Protein AF-A0A822HL65-F1 (afdb_monomer_lite)

Radius of gyration: 32.67 Å; chains: 1; bounding box: 112×37×72 Å

pLDDT: mean 80.36, std 19.37, range [32.84, 98.0]

Secondary structure (DSSP, 8-state):
----------------------HHHHHHHHHHHHHHHHHHHHHHHHHHHHHHHHHHHHHHHHHHHHHHHHHHHHHHHHH--TT-PPPPSS-HHHHHHHHHHHHHHHHHHTT-HHHHT-HHHHHIIIIIHHHS-TTSTTTHHHHHHHHHHHHHHHHHH--

Structure (mmCIF, N/CA/C/O backbone):
data_AF-A0A822HL65-F1
#
_entry.id   AF-A0A822HL65-F1
#
loop_
_atom_site.group_PDB
_atom_site.id
_atom_site.type_symbol
_atom_site.label_atom_id
_atom_site.label_alt_id
_atom_site.label_comp_id
_atom_site.label_asym_id
_atom_site.label_entity_id
_atom_site.label_seq_id
_atom_site.pdbx_PDB_ins_code
_atom_site.Cartn_x
_atom_site.Cartn_y
_atom_site.Cartn_z
_atom_site.occupancy
_atom_site.B_iso_or_equiv
_atom_site.auth_seq_id
_atom_site.auth_comp_id
_atom_site.auth_asym_id
_atom_site.auth_atom_id
_atom_site.pdbx_PDB_model_num
ATOM 1 N N . THR A 1 1 ? 93.312 -26.944 -23.783 1.00 32.84 1 THR A N 1
ATOM 2 C CA . THR A 1 1 ? 92.781 -27.837 -24.835 1.00 32.84 1 THR A CA 1
ATOM 3 C C . THR A 1 1 ? 91.264 -27.718 -24.862 1.00 32.84 1 THR A C 1
ATOM 5 O O . THR A 1 1 ? 90.700 -27.425 -23.818 1.00 32.84 1 THR A O 1
ATOM 8 N N . PRO A 1 2 ? 90.649 -27.777 -26.053 1.00 47.69 2 PRO A N 1
ATOM 9 C CA . PRO A 1 2 ? 89.894 -26.643 -26.607 1.00 47.69 2 PRO A CA 1
ATOM 10 C C . PRO A 1 2 ? 88.520 -27.043 -27.212 1.00 47.69 2 PRO A C 1
ATOM 12 O O . PRO A 1 2 ? 88.130 -28.199 -27.089 1.00 47.69 2 PRO A O 1
ATOM 15 N N . LEU A 1 3 ? 87.908 -26.093 -27.953 1.00 40.62 3 LEU A N 1
ATOM 16 C CA . LEU A 1 3 ? 86.896 -26.238 -29.034 1.00 40.62 3 LEU A CA 1
ATOM 17 C C . LEU A 1 3 ? 85.422 -26.225 -28.554 1.00 40.62 3 LEU A C 1
ATOM 19 O O . LEU A 1 3 ? 85.088 -26.891 -27.588 1.00 40.62 3 LEU A O 1
ATOM 23 N N . ASP A 1 4 ? 84.452 -25.531 -29.159 1.00 39.88 4 ASP A N 1
ATOM 24 C CA . ASP A 1 4 ? 84.416 -24.711 -30.376 1.00 39.88 4 ASP A CA 1
ATOM 25 C C . ASP A 1 4 ? 83.039 -24.015 -30.522 1.00 39.88 4 ASP A C 1
ATOM 27 O O . ASP A 1 4 ? 82.041 -24.504 -29.998 1.00 39.88 4 ASP A O 1
ATOM 31 N N . GLY A 1 5 ? 82.983 -22.946 -31.331 1.00 37.38 5 GLY A N 1
ATOM 32 C CA . GLY A 1 5 ? 81.793 -22.544 -32.113 1.00 37.38 5 GLY A CA 1
ATOM 33 C C . GLY A 1 5 ? 80.785 -21.630 -31.405 1.00 37.38 5 GLY A C 1
ATOM 34 O O . GLY A 1 5 ? 79.883 -22.079 -30.713 1.00 37.38 5 GLY A O 1
ATOM 35 N N . ILE A 1 6 ? 80.887 -20.301 -31.497 1.00 48.81 6 ILE A N 1
ATOM 36 C CA . ILE A 1 6 ? 80.396 -19.470 -32.618 1.00 48.81 6 ILE A CA 1
ATOM 37 C C . ILE A 1 6 ? 79.049 -19.950 -33.188 1.00 48.81 6 ILE A C 1
ATOM 39 O O . ILE A 1 6 ? 79.013 -20.671 -34.177 1.00 48.81 6 ILE A O 1
ATOM 43 N N . TYR A 1 7 ? 77.947 -19.409 -32.662 1.00 40.50 7 TYR A N 1
ATOM 44 C CA . TYR A 1 7 ? 76.777 -19.084 -33.480 1.00 40.50 7 TYR A CA 1
ATOM 45 C C . TYR A 1 7 ? 76.305 -17.664 -33.166 1.00 40.50 7 TYR A C 1
ATOM 47 O O . TYR A 1 7 ? 75.917 -17.324 -32.050 1.00 40.50 7 TYR A O 1
ATOM 55 N N . LYS A 1 8 ? 76.398 -16.813 -34.190 1.00 40.38 8 LYS A N 1
ATOM 56 C CA . LYS A 1 8 ? 75.936 -15.427 -34.208 1.00 40.38 8 LYS A CA 1
ATOM 57 C C . LYS A 1 8 ? 74.408 -15.405 -34.098 1.00 40.38 8 LYS A C 1
ATOM 59 O O . LYS A 1 8 ? 73.725 -15.904 -34.988 1.00 40.38 8 LYS A O 1
ATOM 64 N N . PHE A 1 9 ? 73.871 -14.784 -33.049 1.00 33.09 9 PHE A N 1
ATOM 65 C CA . PHE A 1 9 ? 72.447 -14.458 -32.963 1.00 33.09 9 PHE A CA 1
ATOM 66 C C . PHE A 1 9 ? 72.163 -13.232 -33.843 1.00 33.09 9 PHE A C 1
ATOM 68 O O . PHE A 1 9 ? 72.243 -12.084 -33.403 1.00 33.09 9 PHE A O 1
ATOM 75 N N . SER A 1 10 ? 71.884 -13.472 -35.124 1.00 36.81 10 SER A N 1
ATOM 76 C CA . SER A 1 10 ? 71.371 -12.445 -36.029 1.00 36.81 10 SER A CA 1
ATOM 77 C C . SER A 1 10 ? 69.954 -12.064 -35.603 1.00 36.81 10 SER A C 1
ATOM 79 O O . SER A 1 10 ? 69.008 -12.824 -35.798 1.00 36.81 10 SER A O 1
ATOM 81 N N . ARG A 1 11 ? 69.802 -10.856 -35.047 1.00 42.00 11 ARG A N 1
ATOM 82 C CA . ARG A 1 11 ? 68.509 -10.178 -34.906 1.00 42.00 11 ARG A CA 1
ATOM 83 C C . ARG A 1 11 ? 67.935 -9.933 -36.302 1.00 42.00 11 ARG A C 1
ATOM 85 O O . ARG A 1 11 ? 68.283 -8.955 -36.953 1.00 42.00 11 ARG A O 1
ATOM 92 N N . THR A 1 12 ? 67.057 -10.816 -36.758 1.00 36.03 12 THR A N 1
ATOM 93 C CA . THR A 1 12 ? 66.142 -10.521 -37.862 1.00 36.03 12 THR A CA 1
ATOM 94 C C . THR A 1 12 ? 64.813 -10.095 -37.260 1.00 36.03 12 THR A C 1
ATOM 96 O O . THR A 1 12 ? 64.079 -10.870 -36.653 1.00 36.03 12 THR A O 1
ATOM 99 N N . SER A 1 13 ? 64.555 -8.795 -37.358 1.00 43.00 13 SER A N 1
ATOM 100 C CA . SER A 1 13 ? 63.279 -8.177 -37.039 1.00 43.00 13 SER A CA 1
ATOM 101 C C . SER A 1 13 ? 62.242 -8.615 -38.067 1.00 43.00 13 SER A C 1
ATOM 103 O O . SER A 1 13 ? 62.179 -8.056 -39.160 1.00 43.00 13 SER A O 1
ATOM 105 N N . TYR A 1 14 ? 61.389 -9.573 -37.716 1.00 35.91 14 TYR A N 1
ATOM 106 C CA . TYR A 1 14 ? 60.117 -9.726 -38.411 1.00 35.91 14 TYR A CA 1
ATOM 107 C C . TYR A 1 14 ? 59.194 -8.598 -37.932 1.00 35.91 14 TYR A C 1
ATOM 109 O O . TYR A 1 14 ? 58.529 -8.711 -36.904 1.00 35.91 14 TYR A O 1
ATOM 117 N N . ARG A 1 15 ? 59.197 -7.464 -38.648 1.00 40.31 15 ARG A N 1
ATOM 118 C CA . ARG A 1 15 ? 58.084 -6.509 -38.585 1.00 40.31 15 ARG A CA 1
ATOM 119 C C . ARG A 1 15 ? 56.867 -7.218 -39.176 1.00 40.31 15 ARG A C 1
ATOM 121 O O . ARG A 1 15 ? 56.784 -7.382 -40.390 1.00 40.31 15 ARG A O 1
ATOM 128 N N . LEU A 1 16 ? 55.942 -7.636 -38.318 1.00 44.78 16 LEU A N 1
ATOM 129 C CA . LEU A 1 16 ? 54.569 -7.890 -38.741 1.00 44.78 16 LEU A CA 1
ATOM 130 C C . LEU A 1 16 ? 54.005 -6.593 -39.349 1.00 44.78 16 LEU A C 1
ATOM 132 O O . LEU A 1 16 ? 54.265 -5.518 -38.798 1.00 44.78 16 LEU A O 1
ATOM 136 N N . PRO A 1 17 ? 53.264 -6.658 -40.468 1.00 39.25 17 PRO A N 1
ATOM 137 C CA . PRO A 1 17 ? 52.560 -5.498 -40.986 1.00 39.25 17 PRO A CA 1
ATOM 138 C C . PRO A 1 17 ? 51.588 -5.010 -39.913 1.00 39.25 17 PRO A C 1
ATOM 140 O O . PRO A 1 17 ? 50.711 -5.760 -39.484 1.00 39.25 17 PRO A O 1
ATOM 143 N N . SER A 1 18 ? 51.757 -3.769 -39.459 1.00 44.31 18 SER A N 1
ATOM 144 C CA . SER A 1 18 ? 50.758 -3.094 -38.640 1.00 44.31 18 SER A CA 1
ATOM 145 C C . SER A 1 18 ? 49.480 -2.983 -39.465 1.00 44.31 18 SER A C 1
ATOM 147 O O . SER A 1 18 ? 49.359 -2.102 -40.314 1.00 44.31 18 SER A O 1
ATOM 149 N N . ILE A 1 19 ? 48.536 -3.893 -39.237 1.00 44.53 19 ILE A N 1
ATOM 150 C CA . ILE A 1 19 ? 47.143 -3.674 -39.606 1.00 44.53 19 ILE A CA 1
ATOM 151 C C . ILE A 1 19 ? 46.690 -2.535 -38.696 1.00 44.53 19 ILE A C 1
ATOM 153 O O . ILE A 1 19 ? 46.445 -2.739 -37.509 1.00 44.53 19 ILE A O 1
ATOM 157 N N . ALA A 1 20 ? 46.685 -1.318 -39.236 1.00 48.09 20 ALA A N 1
ATOM 158 C CA . ALA A 1 20 ? 46.024 -0.180 -38.625 1.00 48.09 20 ALA A CA 1
ATOM 159 C C . ALA A 1 20 ? 44.523 -0.496 -38.580 1.00 48.09 20 ALA A C 1
ATOM 161 O O . ALA A 1 20 ? 43.797 -0.274 -39.544 1.00 48.09 20 ALA A O 1
ATOM 162 N N . ILE A 1 21 ? 44.083 -1.115 -37.487 1.00 49.84 21 ILE A N 1
ATOM 163 C CA . ILE A 1 21 ? 42.673 -1.137 -37.118 1.00 49.84 21 ILE A CA 1
ATOM 164 C C . ILE A 1 21 ? 42.374 0.285 -36.645 1.00 49.84 21 ILE A C 1
ATOM 166 O O . ILE A 1 21 ? 43.053 0.766 -35.739 1.00 49.84 21 ILE A O 1
ATOM 170 N N . ASP A 1 22 ? 41.414 0.955 -37.284 1.00 50.34 22 ASP A N 1
ATOM 171 C CA . ASP A 1 22 ? 40.923 2.277 -36.885 1.00 50.34 22 ASP A CA 1
ATOM 172 C C . ASP A 1 22 ? 40.605 2.295 -35.378 1.00 50.34 22 ASP A C 1
ATOM 174 O O . ASP A 1 22 ? 39.594 1.751 -34.922 1.00 50.34 22 ASP A O 1
ATOM 178 N N . ASP A 1 23 ? 41.483 2.928 -34.600 1.00 54.47 23 ASP A N 1
ATOM 179 C CA . ASP A 1 23 ? 41.408 3.061 -33.136 1.00 54.47 23 ASP A CA 1
ATOM 180 C C . ASP A 1 23 ? 40.148 3.837 -32.690 1.00 54.47 23 ASP A C 1
ATOM 182 O O . ASP A 1 23 ? 39.588 3.621 -31.615 1.00 54.47 23 ASP A O 1
ATOM 186 N N . ASP A 1 24 ? 39.611 4.678 -33.576 1.00 52.97 24 ASP A N 1
ATOM 187 C CA . ASP A 1 24 ? 38.384 5.447 -33.357 1.00 52.97 24 ASP A CA 1
ATOM 188 C C . ASP A 1 24 ? 37.128 4.550 -33.301 1.00 52.97 24 ASP A C 1
ATOM 190 O O . ASP A 1 24 ? 36.231 4.757 -32.483 1.00 52.97 24 ASP A O 1
ATOM 194 N N . SER A 1 25 ? 37.084 3.470 -34.089 1.00 57.38 25 SER A N 1
ATOM 195 C CA . SER A 1 25 ? 35.945 2.536 -34.066 1.00 57.38 25 SER A CA 1
ATOM 196 C C . SER A 1 25 ? 35.881 1.737 -32.761 1.00 57.38 25 SER A C 1
ATOM 198 O O . SER A 1 25 ? 34.796 1.449 -32.254 1.00 57.38 25 SER A O 1
ATOM 200 N N . THR A 1 26 ? 37.041 1.411 -32.187 1.00 58.69 26 THR A N 1
ATOM 201 C CA . THR A 1 26 ? 37.137 0.652 -30.932 1.00 58.69 26 THR A CA 1
ATOM 202 C C . THR A 1 26 ? 36.821 1.540 -29.727 1.00 58.69 26 THR A C 1
ATOM 204 O O . THR A 1 26 ? 36.084 1.113 -28.838 1.00 58.69 26 THR A O 1
ATOM 207 N N . ASN A 1 27 ? 37.278 2.797 -29.729 1.00 56.28 27 ASN A N 1
ATOM 208 C CA . ASN A 1 27 ? 36.963 3.757 -28.670 1.00 56.28 27 ASN A CA 1
ATOM 209 C C . ASN A 1 27 ? 35.471 4.098 -28.602 1.00 56.28 27 ASN A C 1
ATOM 211 O O . ASN A 1 27 ? 34.913 4.094 -27.508 1.00 56.28 27 ASN A O 1
ATOM 215 N N . ARG A 1 28 ? 34.786 4.293 -29.739 1.00 57.91 28 ARG A N 1
ATOM 216 C CA . ARG A 1 28 ? 33.325 4.514 -29.746 1.00 57.91 28 ARG A CA 1
ATOM 217 C C . ARG A 1 28 ? 32.553 3.318 -29.186 1.00 57.91 28 ARG A C 1
ATOM 219 O O . ARG A 1 28 ? 31.597 3.494 -28.440 1.00 57.91 28 ARG A O 1
ATOM 226 N N . PHE A 1 29 ? 32.989 2.100 -29.507 1.00 54.00 29 PHE A N 1
ATOM 227 C CA . PHE A 1 29 ? 32.339 0.873 -29.040 1.00 54.00 29 PHE A CA 1
ATOM 228 C C . PHE A 1 29 ? 32.552 0.621 -27.539 1.00 54.00 29 PHE A C 1
ATOM 230 O O . PHE A 1 29 ? 31.677 0.076 -26.862 1.00 54.00 29 PHE A O 1
ATOM 237 N N . ILE A 1 30 ? 33.717 1.008 -27.010 1.00 61.78 30 ILE A N 1
ATOM 238 C CA . ILE A 1 30 ? 34.005 0.971 -25.572 1.00 61.78 30 ILE A CA 1
ATOM 239 C C . ILE A 1 30 ? 33.192 2.049 -24.851 1.00 61.78 30 ILE A C 1
ATOM 241 O O . ILE A 1 30 ? 32.563 1.719 -23.847 1.00 61.78 30 ILE A O 1
ATOM 245 N N . ASP A 1 31 ? 33.140 3.273 -25.386 1.00 60.12 31 ASP A N 1
ATOM 246 C CA . ASP A 1 31 ? 32.432 4.406 -24.781 1.00 60.12 31 ASP A CA 1
ATOM 247 C C . ASP A 1 31 ? 30.915 4.157 -24.692 1.00 60.12 31 ASP A C 1
ATOM 249 O O . ASP A 1 31 ? 30.323 4.324 -23.624 1.00 60.12 31 ASP A O 1
ATOM 253 N N . ASP A 1 32 ? 30.297 3.609 -25.749 1.00 60.16 32 ASP A N 1
ATOM 254 C CA . ASP A 1 32 ? 28.881 3.203 -25.741 1.00 60.16 32 ASP A CA 1
ATOM 255 C C . ASP A 1 32 ? 28.587 2.103 -24.707 1.00 60.16 32 ASP A C 1
ATOM 257 O O . ASP A 1 32 ? 27.562 2.141 -24.019 1.00 60.16 32 ASP A O 1
ATOM 261 N N . ARG A 1 33 ? 29.499 1.135 -24.531 1.00 61.44 33 ARG A N 1
ATOM 262 C CA . ARG A 1 33 ? 29.356 0.089 -23.503 1.00 61.44 33 ARG A CA 1
ATOM 263 C C . ARG A 1 33 ? 29.516 0.641 -22.092 1.00 61.44 33 ARG A C 1
ATOM 265 O O . ARG A 1 33 ? 28.778 0.227 -21.197 1.00 61.44 33 ARG A O 1
ATOM 272 N N . THR A 1 34 ? 30.457 1.555 -21.861 1.00 64.12 34 THR A N 1
ATOM 273 C CA . THR A 1 34 ? 30.596 2.216 -20.557 1.00 64.12 34 THR A CA 1
ATOM 274 C C . THR A 1 34 ? 29.405 3.110 -20.253 1.00 64.12 34 THR A C 1
ATOM 276 O O . THR A 1 34 ? 28.917 3.056 -19.129 1.00 64.12 34 THR A O 1
ATOM 279 N N . LYS A 1 35 ? 28.880 3.834 -21.247 1.00 61.84 35 LYS A N 1
ATOM 280 C CA . LYS A 1 35 ? 27.718 4.717 -21.114 1.00 61.84 35 LYS A CA 1
ATOM 281 C C . LYS A 1 35 ? 26.423 3.949 -20.839 1.00 61.84 35 LYS A C 1
ATOM 283 O O . LYS A 1 35 ? 25.688 4.311 -19.921 1.00 61.84 35 LYS A O 1
ATOM 288 N N . SER A 1 36 ? 26.190 2.844 -21.553 1.00 63.97 36 SER A N 1
ATOM 289 C CA . SER A 1 36 ? 25.083 1.914 -21.280 1.00 63.97 36 SER A CA 1
ATOM 290 C C . SER A 1 36 ? 25.190 1.318 -19.875 1.00 63.97 36 SER A C 1
ATOM 292 O O . SER A 1 36 ? 24.220 1.347 -19.123 1.00 63.97 36 SER A O 1
ATOM 294 N N . ARG A 1 37 ? 26.386 0.873 -19.463 1.00 60.94 37 ARG A N 1
ATOM 295 C CA . ARG A 1 37 ? 26.589 0.308 -18.123 1.00 60.94 37 ARG A CA 1
ATOM 296 C C . ARG A 1 37 ? 26.395 1.339 -17.008 1.00 60.94 37 ARG A C 1
ATOM 298 O O . ARG A 1 37 ? 25.882 0.984 -15.952 1.00 60.94 37 ARG A O 1
ATOM 305 N N . THR A 1 38 ? 26.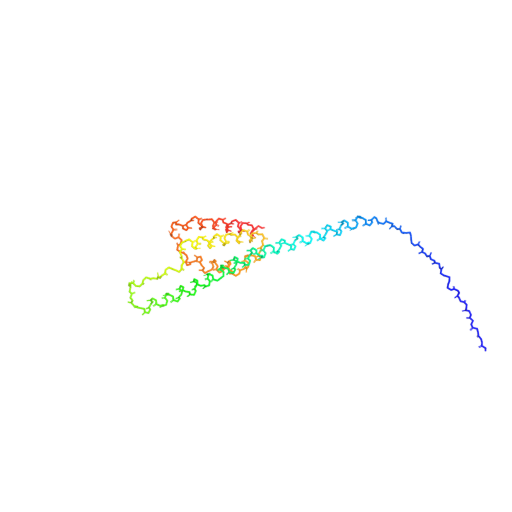789 2.597 -17.216 1.00 64.44 38 THR A N 1
ATOM 306 C CA . THR A 1 38 ? 26.528 3.674 -16.247 1.00 64.44 38 THR A CA 1
ATOM 307 C C . THR A 1 38 ? 25.044 4.022 -16.157 1.00 64.44 38 THR A C 1
ATOM 309 O O . THR A 1 38 ? 24.535 4.219 -15.054 1.00 64.44 38 THR A O 1
ATOM 312 N N . GLN A 1 39 ? 24.330 4.017 -17.286 1.00 66.00 39 GLN A N 1
ATOM 313 C CA . GLN A 1 39 ? 22.897 4.298 -17.320 1.00 66.00 39 GLN A CA 1
ATOM 314 C C . GLN A 1 39 ? 22.097 3.238 -16.547 1.00 66.00 39 GLN A C 1
ATOM 316 O O . GLN A 1 39 ? 21.294 3.594 -15.686 1.00 66.00 39 GLN A O 1
ATOM 321 N N . ASP A 1 40 ? 22.400 1.952 -16.748 1.00 68.81 40 ASP A N 1
ATOM 322 C CA . ASP A 1 40 ? 21.760 0.858 -16.006 1.00 68.81 40 ASP A CA 1
ATOM 323 C C . ASP A 1 40 ? 22.003 0.978 -14.490 1.00 68.81 40 ASP A C 1
ATOM 325 O O . ASP A 1 40 ? 21.107 0.742 -13.675 1.00 68.81 40 ASP A O 1
ATOM 329 N N . THR A 1 41 ? 23.211 1.386 -14.076 1.00 72.12 41 THR A N 1
ATOM 330 C CA . THR A 1 41 ? 23.516 1.574 -12.649 1.00 72.12 41 TH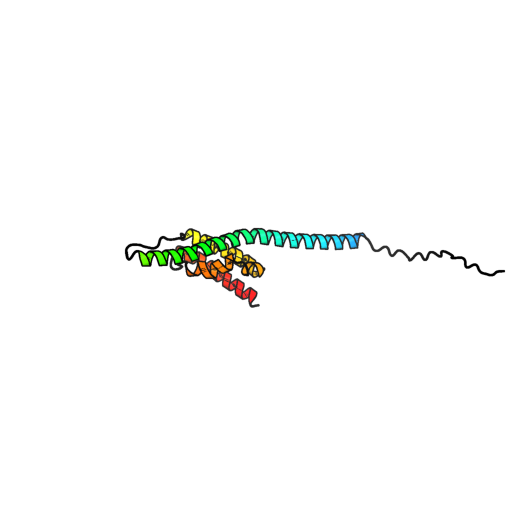R A CA 1
ATOM 331 C C . THR A 1 41 ? 22.785 2.757 -12.023 1.00 72.12 41 THR A C 1
ATOM 333 O O . THR A 1 41 ? 22.402 2.676 -10.853 1.00 72.12 41 THR A O 1
ATOM 336 N N . ASP A 1 42 ? 22.564 3.835 -12.772 1.00 78.19 42 ASP A N 1
ATOM 337 C CA . ASP A 1 42 ? 21.853 5.010 -12.271 1.00 78.19 42 ASP A CA 1
ATOM 338 C C . ASP A 1 42 ? 20.339 4.769 -12.209 1.00 78.19 42 ASP A C 1
ATOM 340 O O . ASP A 1 42 ? 19.700 5.167 -11.233 1.00 78.19 42 ASP A O 1
ATOM 344 N N . GLU A 1 43 ? 19.768 4.028 -13.163 1.00 78.94 43 GLU A N 1
ATOM 345 C CA . GLU A 1 43 ? 18.364 3.597 -13.119 1.00 78.94 43 GLU A CA 1
ATOM 346 C C . GLU A 1 43 ? 18.086 2.677 -11.918 1.00 78.94 43 GLU A C 1
ATOM 348 O O . GLU A 1 43 ? 17.097 2.858 -11.198 1.00 78.94 43 GLU A O 1
ATOM 353 N N . LEU A 1 44 ? 18.993 1.736 -11.627 1.00 77.75 44 LEU A N 1
ATOM 354 C CA . LEU A 1 44 ? 18.897 0.873 -10.446 1.00 77.75 44 LEU A CA 1
ATOM 355 C C . LEU A 1 44 ? 18.993 1.666 -9.134 1.00 77.75 44 LEU A C 1
ATOM 357 O O . LEU A 1 44 ? 18.236 1.395 -8.194 1.00 77.75 44 LEU A O 1
ATOM 361 N N . LYS A 1 45 ? 19.885 2.664 -9.062 1.00 83.56 45 LYS A N 1
ATOM 362 C CA . LYS A 1 45 ? 19.994 3.558 -7.898 1.00 83.56 45 LYS A CA 1
ATOM 363 C C . LYS A 1 45 ? 18.723 4.374 -7.703 1.00 83.56 45 LYS A C 1
ATOM 365 O O . LYS A 1 45 ? 18.163 4.339 -6.609 1.00 83.56 45 LYS A O 1
ATOM 370 N N . GLN A 1 46 ? 18.205 5.008 -8.752 1.00 84.94 46 GLN A N 1
ATOM 371 C CA . GLN A 1 46 ? 16.954 5.769 -8.686 1.00 84.94 46 GLN A CA 1
ATOM 372 C C . GLN A 1 46 ? 15.772 4.889 -8.259 1.00 84.94 46 GLN A C 1
ATOM 374 O O . GLN A 1 46 ? 14.964 5.288 -7.416 1.00 84.94 46 GLN A O 1
ATOM 379 N N . ALA A 1 47 ? 15.688 3.659 -8.778 1.00 84.31 47 ALA A N 1
ATOM 380 C CA . ALA A 1 47 ? 14.675 2.700 -8.352 1.00 84.31 47 ALA A CA 1
ATOM 381 C C . ALA A 1 47 ? 14.816 2.352 -6.861 1.00 84.31 47 ALA A C 1
ATOM 383 O O . ALA A 1 47 ? 13.811 2.265 -6.155 1.00 84.31 47 ALA A O 1
ATOM 384 N N . SER A 1 48 ? 16.044 2.199 -6.357 1.00 87.56 48 SER A N 1
ATOM 385 C CA . SER A 1 48 ? 16.303 1.928 -4.939 1.00 87.56 48 SER A CA 1
ATOM 386 C C . SER A 1 48 ? 15.936 3.107 -4.025 1.00 87.56 48 SER A C 1
ATOM 388 O O . SER A 1 48 ? 15.246 2.902 -3.024 1.00 87.56 48 SER A O 1
ATOM 390 N N . GLU A 1 49 ? 16.286 4.337 -4.408 1.00 92.00 49 GLU A N 1
ATOM 391 C CA . GLU A 1 49 ? 15.951 5.573 -3.688 1.00 92.00 49 GLU A CA 1
ATOM 392 C C . GLU A 1 49 ? 14.443 5.832 -3.678 1.00 92.00 49 GLU A C 1
ATOM 394 O O . GLU A 1 49 ? 13.884 6.326 -2.698 1.00 92.00 49 GLU A O 1
ATOM 399 N N . PHE A 1 50 ? 13.744 5.437 -4.744 1.00 92.25 50 PHE A N 1
ATOM 400 C CA . PHE A 1 50 ? 12.290 5.461 -4.779 1.00 92.25 50 PHE A CA 1
ATOM 401 C C . PHE A 1 50 ? 11.677 4.376 -3.880 1.00 92.25 50 PHE A C 1
ATOM 403 O O . PHE A 1 50 ? 10.702 4.625 -3.161 1.00 92.25 50 PHE A O 1
ATOM 410 N N . ARG A 1 51 ? 12.217 3.157 -3.921 1.00 94.00 51 ARG A N 1
ATOM 411 C CA . ARG A 1 51 ? 11.653 1.985 -3.244 1.00 94.00 51 ARG A CA 1
ATOM 412 C C . ARG A 1 51 ? 11.823 2.057 -1.729 1.00 94.00 51 ARG A C 1
ATOM 414 O O . ARG A 1 51 ? 10.850 1.858 -1.004 1.00 94.00 51 ARG A O 1
ATOM 421 N N . TRP A 1 52 ? 13.031 2.354 -1.254 1.00 93.56 52 TRP A N 1
ATOM 422 C CA . TRP A 1 52 ? 13.414 2.182 0.150 1.00 93.56 52 TRP A CA 1
ATOM 423 C C . TRP A 1 52 ? 12.585 3.014 1.145 1.00 93.56 52 TRP A C 1
ATOM 425 O O . TRP A 1 52 ? 12.093 2.434 2.118 1.00 93.56 52 TRP A O 1
ATOM 435 N N . PRO A 1 53 ? 12.317 4.317 0.916 1.00 96.50 53 PRO A N 1
ATOM 436 C CA . PRO A 1 53 ? 11.509 5.110 1.844 1.00 96.50 53 PRO A CA 1
ATOM 437 C C . PRO A 1 53 ? 10.065 4.606 1.933 1.00 96.50 53 PRO A C 1
ATOM 439 O O . PRO A 1 53 ? 9.471 4.561 3.009 1.00 96.50 53 PRO A O 1
ATOM 442 N N . ARG A 1 54 ? 9.500 4.192 0.794 1.00 96.50 54 ARG A N 1
ATOM 443 C CA . ARG A 1 54 ? 8.119 3.701 0.691 1.00 96.50 54 ARG A CA 1
ATOM 444 C C . ARG A 1 54 ? 7.969 2.339 1.348 1.00 96.50 54 ARG A C 1
ATOM 446 O O . ARG A 1 54 ? 7.012 2.125 2.086 1.00 96.50 54 ARG A O 1
ATOM 453 N N . ASP A 1 55 ? 8.924 1.448 1.106 1.00 96.62 55 ASP A N 1
ATOM 454 C CA . ASP A 1 55 ? 8.949 0.136 1.739 1.00 96.62 55 ASP A CA 1
ATOM 455 C C . ASP A 1 55 ? 9.091 0.251 3.259 1.00 96.62 55 ASP A C 1
ATOM 457 O O . ASP A 1 55 ? 8.306 -0.328 4.009 1.00 96.62 55 ASP A O 1
ATOM 461 N N . THR A 1 56 ? 10.028 1.080 3.720 1.00 97.31 56 THR A N 1
ATOM 462 C CA . THR A 1 56 ? 10.254 1.318 5.150 1.00 97.31 56 THR A CA 1
ATOM 463 C C . THR A 1 56 ? 9.000 1.866 5.825 1.00 97.31 56 THR A C 1
ATOM 465 O O . THR A 1 56 ? 8.585 1.356 6.866 1.00 97.31 56 THR A O 1
ATOM 468 N N . LEU A 1 57 ? 8.341 2.848 5.205 1.00 97.81 57 LEU A N 1
ATOM 469 C CA . LEU A 1 57 ? 7.108 3.432 5.726 1.00 97.81 57 LEU A CA 1
ATOM 470 C C . LEU A 1 57 ? 5.984 2.392 5.850 1.00 97.81 57 LEU A C 1
ATOM 472 O O . LEU A 1 57 ? 5.356 2.287 6.906 1.00 97.81 57 LEU A O 1
ATOM 476 N N . LEU A 1 58 ? 5.759 1.586 4.804 1.00 97.56 58 LEU A N 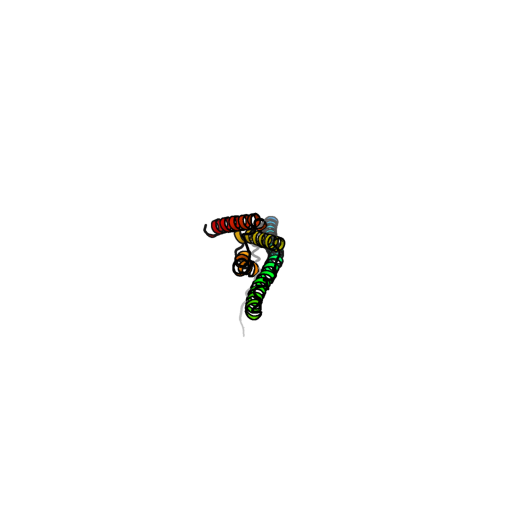1
ATOM 477 C CA . LEU A 1 58 ? 4.767 0.510 4.852 1.00 97.56 58 LEU A CA 1
ATOM 478 C C . LEU A 1 58 ? 5.116 -0.538 5.911 1.00 97.56 58 LEU A C 1
ATOM 480 O O . LEU A 1 58 ? 4.224 -1.006 6.617 1.00 97.56 58 LEU A O 1
ATOM 484 N N . SER A 1 59 ? 6.396 -0.883 6.055 1.00 97.56 59 SER A N 1
ATOM 485 C CA . SER A 1 59 ? 6.875 -1.856 7.038 1.00 97.56 59 SER A CA 1
ATOM 486 C C . SER A 1 59 ? 6.605 -1.393 8.471 1.00 97.56 59 SER A C 1
ATOM 488 O O . SER A 1 59 ? 6.006 -2.139 9.252 1.00 97.56 59 SER A O 1
ATOM 490 N N . ILE A 1 60 ? 6.975 -0.151 8.805 1.00 98.00 60 ILE A N 1
ATOM 491 C CA . ILE A 1 60 ? 6.787 0.424 10.145 1.00 98.00 60 ILE A CA 1
ATOM 492 C C . ILE A 1 60 ? 5.299 0.497 10.484 1.00 98.00 60 ILE A C 1
ATOM 494 O O . ILE A 1 60 ? 4.879 -0.024 11.517 1.00 98.00 60 ILE A O 1
ATOM 498 N N . ILE A 1 61 ? 4.486 1.079 9.599 1.00 97.50 61 ILE A N 1
ATOM 499 C CA . ILE A 1 61 ? 3.063 1.303 9.877 1.00 97.50 61 ILE A CA 1
ATOM 500 C C . ILE A 1 61 ? 2.296 -0.018 9.953 1.00 97.50 61 ILE A C 1
ATOM 502 O O . ILE A 1 61 ? 1.505 -0.221 10.872 1.00 97.50 61 ILE A O 1
ATOM 506 N N . SER A 1 62 ? 2.561 -0.956 9.044 1.00 97.19 62 SER A N 1
ATOM 507 C CA . SER A 1 62 ? 1.908 -2.270 9.081 1.00 97.19 62 SER A CA 1
ATOM 508 C C . SER A 1 62 ? 2.281 -3.053 10.340 1.00 97.19 62 SER A C 1
ATOM 510 O O . SER A 1 62 ? 1.454 -3.774 10.896 1.00 97.19 62 SER A O 1
ATOM 512 N N . THR A 1 63 ? 3.521 -2.902 10.814 1.00 96.69 63 THR A N 1
ATOM 513 C CA . THR A 1 63 ? 3.985 -3.515 12.063 1.00 96.69 63 THR A CA 1
ATOM 514 C C . THR A 1 63 ? 3.312 -2.879 13.277 1.00 96.69 63 THR A C 1
ATOM 516 O O . THR A 1 63 ? 2.818 -3.606 14.137 1.00 96.69 63 THR A O 1
ATOM 519 N N . PHE A 1 64 ? 3.229 -1.547 13.317 1.00 96.75 64 PHE A N 1
ATOM 520 C CA . PHE A 1 64 ? 2.510 -0.815 14.357 1.00 96.75 64 PHE A CA 1
ATOM 521 C C . PHE A 1 64 ? 1.047 -1.256 14.435 1.00 96.75 64 PHE A C 1
ATOM 523 O O . PHE A 1 64 ? 0.598 -1.672 15.496 1.00 96.75 64 PHE A O 1
ATOM 530 N N . ILE A 1 65 ? 0.323 -1.257 13.312 1.00 95.00 65 ILE A N 1
ATOM 531 C CA . ILE A 1 65 ? -1.092 -1.646 13.291 1.00 95.00 65 ILE A CA 1
ATOM 532 C C . ILE A 1 65 ? -1.279 -3.084 13.754 1.00 95.00 65 ILE A C 1
ATOM 534 O O . ILE A 1 65 ? -2.162 -3.352 14.565 1.00 95.00 65 ILE A O 1
ATOM 538 N N . HIS A 1 66 ? -0.427 -4.000 13.298 1.00 94.75 66 HIS A N 1
ATOM 539 C CA . HIS A 1 66 ? -0.492 -5.395 13.710 1.00 94.75 66 HIS A CA 1
ATOM 540 C C . HIS A 1 66 ? -0.343 -5.565 15.226 1.00 94.75 66 HIS A C 1
ATOM 542 O O . HIS A 1 66 ? -1.167 -6.232 15.842 1.00 94.75 66 HIS A O 1
ATOM 548 N N . PHE A 1 67 ? 0.670 -4.950 15.839 1.00 94.94 67 PHE A N 1
ATOM 549 C CA . PHE A 1 67 ? 0.899 -5.102 17.276 1.00 94.94 67 PHE A CA 1
ATOM 550 C C . PHE A 1 67 ? -0.101 -4.310 18.121 1.00 94.94 67 PHE A C 1
ATOM 552 O O . PHE A 1 67 ? -0.652 -4.853 19.077 1.00 94.94 67 PHE A O 1
ATOM 559 N N . SER A 1 68 ? -0.376 -3.057 17.759 1.00 94.50 68 SER A N 1
ATOM 560 C CA . SER A 1 68 ? -1.281 -2.183 18.508 1.00 94.50 68 SER A CA 1
ATOM 561 C C . SER A 1 68 ? -2.717 -2.699 18.490 1.00 94.50 68 SER A C 1
ATOM 563 O O . SER A 1 68 ? -3.376 -2.679 19.525 1.00 94.50 68 SER A O 1
ATOM 565 N N . THR A 1 69 ? -3.192 -3.232 17.357 1.00 91.19 69 THR A N 1
ATOM 566 C CA . THR A 1 69 ? -4.544 -3.813 17.261 1.00 91.19 69 THR A CA 1
ATOM 567 C C . THR A 1 69 ? -4.683 -5.036 18.165 1.00 91.19 69 THR A C 1
ATOM 569 O O . THR A 1 69 ? -5.653 -5.146 18.908 1.00 91.19 69 THR A O 1
ATOM 572 N N . GLN A 1 70 ? -3.696 -5.939 18.150 1.00 91.88 70 GLN A N 1
ATOM 573 C CA . GLN A 1 70 ? -3.699 -7.130 19.007 1.00 91.88 70 GLN A CA 1
ATOM 574 C C . GLN A 1 70 ? -3.688 -6.746 20.493 1.00 91.88 70 GLN A C 1
ATOM 576 O O . GLN A 1 70 ? -4.522 -7.222 21.258 1.00 91.88 70 GLN A O 1
ATOM 581 N N . ARG A 1 71 ? -2.822 -5.804 20.885 1.00 92.44 71 ARG A N 1
ATOM 582 C CA . ARG A 1 71 ? -2.741 -5.320 22.271 1.00 92.44 71 ARG A CA 1
ATOM 583 C C . ARG A 1 71 ? -4.007 -4.604 22.731 1.00 92.44 71 ARG A C 1
ATOM 585 O O . ARG A 1 71 ? -4.449 -4.832 23.850 1.00 92.44 71 ARG A O 1
ATOM 592 N N . LEU A 1 72 ? -4.618 -3.775 21.887 1.00 90.56 72 LEU A N 1
ATOM 593 C CA . LEU A 1 72 ? -5.886 -3.119 22.223 1.00 90.56 72 LEU A CA 1
ATOM 594 C C . LEU A 1 72 ? -7.021 -4.129 22.411 1.00 90.56 72 LEU A C 1
ATOM 596 O O . LEU A 1 72 ? -7.799 -3.996 23.353 1.00 90.56 72 LEU A O 1
ATOM 600 N N . ASN A 1 73 ? -7.082 -5.162 21.568 1.00 88.31 73 ASN A N 1
ATOM 601 C CA . ASN A 1 73 ? -8.059 -6.241 21.713 1.00 88.31 73 ASN A CA 1
ATOM 602 C C . ASN A 1 73 ? -7.884 -7.012 23.029 1.00 88.31 73 ASN A C 1
ATOM 604 O O . ASN A 1 73 ? -8.872 -7.411 23.640 1.00 88.31 73 ASN A O 1
ATOM 608 N N . GLU A 1 74 ? -6.645 -7.239 23.468 1.00 90.12 74 GLU A N 1
ATOM 609 C CA . GLU A 1 74 ? -6.356 -7.844 24.773 1.00 90.12 74 GLU A CA 1
ATOM 610 C C . GLU A 1 74 ? -6.783 -6.929 25.923 1.00 90.12 74 GLU A C 1
ATOM 612 O O . GLU A 1 74 ? -7.463 -7.383 26.839 1.00 90.12 74 GLU A O 1
ATOM 617 N N . LEU A 1 75 ? -6.445 -5.638 25.852 1.00 88.12 75 LEU A N 1
ATOM 618 C CA . LEU A 1 75 ? -6.795 -4.665 26.887 1.00 88.12 75 LEU A CA 1
ATOM 619 C C . LEU A 1 75 ? -8.310 -4.563 27.077 1.00 88.12 75 LEU A C 1
ATOM 621 O O . LEU A 1 75 ? -8.784 -4.653 28.203 1.00 88.12 75 LEU A O 1
ATOM 625 N N . ILE A 1 76 ? -9.085 -4.453 25.999 1.00 86.06 76 ILE A N 1
ATOM 626 C CA . ILE A 1 76 ? -10.550 -4.328 26.082 1.00 86.06 76 ILE A CA 1
ATOM 627 C C . ILE A 1 76 ? -11.193 -5.530 26.773 1.00 86.06 76 ILE A C 1
ATOM 629 O O . ILE A 1 76 ? -12.124 -5.359 27.557 1.00 86.06 76 ILE A O 1
ATOM 633 N N . LYS A 1 77 ? -10.667 -6.739 26.550 1.00 86.31 77 LYS A N 1
ATOM 634 C CA . LYS A 1 77 ? -11.153 -7.944 27.239 1.00 86.31 77 LYS A CA 1
ATOM 635 C C . LYS A 1 77 ? -10.955 -7.873 28.756 1.00 86.31 77 LYS A C 1
ATOM 637 O O . LYS A 1 77 ? -11.747 -8.470 29.476 1.00 86.31 77 LYS A O 1
ATOM 642 N N . LEU A 1 78 ? -9.931 -7.160 29.231 1.00 87.62 78 LEU A N 1
ATOM 643 C CA . LEU A 1 78 ? -9.636 -7.003 30.660 1.00 87.62 78 LEU A CA 1
A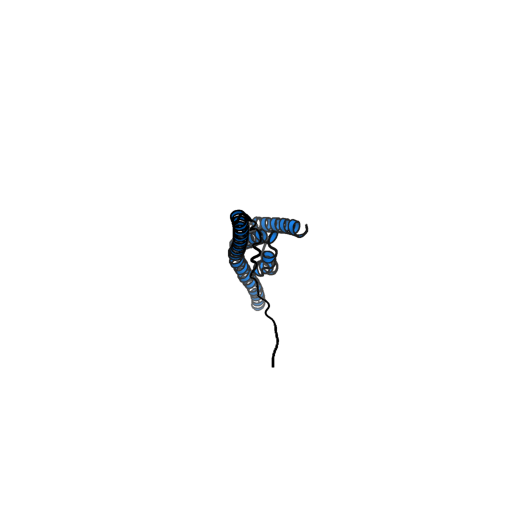TOM 644 C C . LEU A 1 78 ? -10.503 -5.941 31.339 1.00 87.62 78 LEU A C 1
ATOM 646 O O . LEU A 1 78 ? -10.757 -6.046 32.534 1.00 87.62 78 LEU A O 1
ATOM 650 N N . PHE A 1 79 ? -10.951 -4.918 30.608 1.00 81.88 79 PHE A N 1
ATOM 651 C CA . PHE A 1 79 ? -11.699 -3.817 31.217 1.00 81.88 79 PHE A CA 1
ATOM 652 C C . PHE A 1 79 ? -13.133 -4.192 31.622 1.00 81.88 79 PHE A C 1
ATOM 654 O O . PHE A 1 79 ? -13.735 -3.443 32.382 1.00 81.88 79 PHE A O 1
ATOM 661 N N . HIS A 1 80 ? -13.684 -5.324 31.154 1.00 74.50 80 HIS A N 1
ATOM 662 C CA . HIS A 1 80 ? -15.070 -5.777 31.408 1.00 74.50 80 HIS A CA 1
ATOM 663 C C . HIS A 1 80 ? -16.160 -4.713 31.166 1.00 74.50 80 HIS A C 1
ATOM 665 O O . HIS A 1 80 ? -17.316 -4.899 31.544 1.00 74.50 80 HIS A O 1
ATOM 671 N N . ASP A 1 81 ? -15.807 -3.616 30.505 1.00 77.50 81 ASP A N 1
ATOM 672 C CA . ASP A 1 81 ? -16.656 -2.462 30.298 1.00 77.50 81 ASP A CA 1
ATOM 673 C C . ASP A 1 81 ? -17.035 -2.392 28.821 1.00 77.50 81 ASP A C 1
ATOM 675 O O . ASP A 1 81 ? -16.230 -2.064 27.948 1.00 77.50 81 ASP A O 1
ATOM 679 N N . SER A 1 82 ? -18.296 -2.724 28.549 1.00 70.00 82 SER A N 1
ATOM 680 C CA . SER A 1 82 ? -18.881 -2.696 27.205 1.00 70.00 82 SER A CA 1
ATOM 681 C C . SER A 1 82 ? -18.952 -1.294 26.587 1.00 70.00 82 SER A C 1
ATOM 683 O O . SER A 1 82 ? -19.229 -1.173 25.395 1.00 70.00 82 SER A O 1
ATOM 685 N N . THR A 1 83 ? -18.707 -0.237 27.368 1.00 78.75 83 THR A N 1
ATOM 686 C CA . THR A 1 83 ? -18.707 1.147 26.876 1.00 78.75 83 THR A CA 1
ATOM 687 C C . THR A 1 83 ? -17.375 1.554 26.241 1.00 78.75 83 THR A C 1
ATOM 689 O O . THR A 1 83 ? -17.329 2.522 25.476 1.00 78.75 83 THR A O 1
ATOM 692 N N . ILE A 1 84 ? -16.295 0.801 26.487 1.00 78.75 84 ILE A N 1
ATOM 693 C CA . ILE A 1 84 ? -14.969 1.102 25.942 1.00 78.75 84 ILE A CA 1
ATOM 694 C C . ILE A 1 84 ? -14.896 0.651 24.483 1.00 78.75 84 ILE A C 1
ATOM 696 O O . ILE A 1 84 ? -14.747 -0.528 24.159 1.00 78.75 84 ILE A O 1
ATOM 700 N N . ARG A 1 85 ? -14.964 1.625 23.575 1.00 75.81 85 ARG A N 1
ATOM 701 C CA . ARG A 1 85 ? -14.740 1.419 22.141 1.00 75.81 85 ARG A CA 1
ATOM 702 C C . ARG A 1 85 ? -13.245 1.458 21.824 1.00 75.81 85 ARG A C 1
ATOM 704 O O . ARG A 1 85 ? -12.524 2.305 22.348 1.00 75.81 85 ARG A O 1
ATOM 711 N N . MET A 1 86 ? -12.787 0.589 20.914 1.00 77.19 86 MET A N 1
ATOM 712 C CA . MET A 1 86 ? -11.417 0.671 20.394 1.00 77.19 86 MET A CA 1
ATOM 713 C C . MET A 1 86 ? -11.147 2.059 19.801 1.00 77.19 86 MET A C 1
ATOM 715 O O . MET A 1 86 ? -11.921 2.499 18.942 1.00 77.19 86 MET A O 1
ATOM 719 N N . PRO A 1 87 ? -10.042 2.718 20.190 1.00 82.06 87 PRO A N 1
ATOM 720 C CA . PRO A 1 87 ? -9.581 3.893 19.478 1.00 82.06 87 PRO A CA 1
ATOM 721 C C . PRO A 1 87 ? -9.171 3.502 18.055 1.00 82.06 87 PRO A C 1
ATOM 723 O O . PRO A 1 87 ? -8.577 2.446 17.819 1.00 82.06 87 PRO A O 1
ATOM 726 N N . GLU A 1 88 ? -9.497 4.369 17.102 1.00 85.19 88 GLU A N 1
ATOM 727 C CA . GLU A 1 88 ? -9.061 4.230 15.718 1.00 85.19 88 GLU A CA 1
ATOM 728 C C . GLU A 1 88 ? -7.556 4.526 15.636 1.00 85.19 88 GLU A C 1
ATOM 730 O O . GLU A 1 88 ? -7.101 5.605 16.011 1.00 85.19 88 GLU A O 1
ATOM 735 N N . LEU A 1 89 ? -6.766 3.544 15.191 1.00 92.06 89 LEU A N 1
ATOM 736 C CA . LEU A 1 89 ? -5.304 3.667 15.131 1.00 92.06 89 LEU A CA 1
ATOM 737 C C . LEU A 1 89 ? -4.820 4.508 13.943 1.00 92.06 89 LEU A C 1
ATOM 739 O O . LEU A 1 89 ? -3.737 5.087 14.010 1.00 92.06 89 LEU A O 1
ATOM 743 N N . LEU A 1 90 ? -5.588 4.537 12.853 1.00 93.38 90 LEU A N 1
ATOM 744 C CA . LEU A 1 90 ? -5.311 5.300 11.640 1.00 93.38 90 LEU A CA 1
ATOM 745 C C . LEU A 1 90 ? -6.624 5.796 11.055 1.00 93.38 90 LEU A C 1
ATOM 747 O O . LEU A 1 90 ? -7.556 5.015 10.911 1.00 93.38 90 LEU A O 1
ATOM 751 N N . ASP A 1 91 ? -6.654 7.063 10.657 1.00 92.94 91 ASP A N 1
ATOM 752 C CA . ASP A 1 91 ? -7.807 7.643 9.983 1.00 92.94 91 ASP A CA 1
ATOM 753 C C . ASP A 1 91 ? -7.925 7.160 8.526 1.00 92.94 91 ASP A C 1
ATOM 755 O O . ASP A 1 91 ? -6.958 6.712 7.889 1.00 92.94 91 ASP A O 1
ATOM 759 N N . ALA A 1 92 ? -9.119 7.316 7.950 1.00 93.75 92 ALA A N 1
ATOM 760 C CA . ALA A 1 92 ? -9.385 6.960 6.556 1.00 93.75 92 ALA A CA 1
ATOM 761 C C . ALA A 1 92 ? -8.383 7.606 5.576 1.00 93.75 92 ALA A C 1
ATOM 763 O O . ALA A 1 92 ? -7.924 6.962 4.628 1.00 93.75 92 ALA A O 1
ATOM 764 N N . LYS A 1 93 ? -7.964 8.858 5.818 1.00 95.88 93 LYS A N 1
ATOM 765 C CA . LYS A 1 93 ? -6.978 9.548 4.966 1.00 95.88 93 LYS A CA 1
ATOM 766 C C . LYS A 1 93 ? -5.614 8.862 5.002 1.00 95.88 93 LYS A C 1
ATOM 768 O O . LYS A 1 93 ? -4.997 8.718 3.943 1.00 95.88 93 LYS A O 1
ATOM 773 N N . SER A 1 94 ? -5.153 8.408 6.166 1.00 96.25 94 SER A N 1
ATOM 774 C CA . SER A 1 94 ? -3.912 7.636 6.279 1.00 96.25 94 SER A CA 1
ATOM 775 C C . SER A 1 94 ? -4.009 6.316 5.521 1.00 96.25 94 SER A C 1
ATOM 777 O O . SER A 1 94 ? -3.117 6.011 4.727 1.00 96.25 94 SER A O 1
ATOM 779 N N . HIS A 1 95 ? -5.114 5.576 5.661 1.00 96.25 95 HIS A N 1
ATOM 780 C CA . HIS A 1 95 ? -5.338 4.339 4.901 1.00 96.25 95 HIS A CA 1
ATOM 781 C C . HIS A 1 95 ? -5.303 4.568 3.381 1.00 96.25 95 HIS A C 1
ATOM 783 O O . HIS A 1 95 ? -4.635 3.821 2.659 1.00 96.25 95 HIS A O 1
ATOM 789 N N . ILE A 1 96 ? -5.933 5.642 2.895 1.00 97.06 96 ILE A N 1
ATOM 790 C CA . ILE A 1 96 ? -5.897 6.041 1.479 1.00 97.06 96 ILE A CA 1
ATOM 791 C C . ILE A 1 96 ? -4.460 6.325 1.026 1.00 97.06 96 ILE A C 1
ATOM 793 O O . ILE A 1 96 ? -4.027 5.840 -0.022 1.00 97.06 96 ILE A O 1
ATOM 797 N N . ARG A 1 97 ? -3.687 7.089 1.809 1.00 97.44 97 ARG A N 1
ATOM 798 C CA . ARG A 1 97 ? -2.284 7.400 1.482 1.00 97.44 97 ARG A CA 1
ATOM 799 C C . ARG A 1 97 ? -1.424 6.142 1.420 1.00 97.44 97 ARG A C 1
ATOM 801 O O . ARG A 1 97 ? -0.637 6.001 0.486 1.00 97.44 97 ARG A O 1
ATOM 808 N N . LEU A 1 98 ? -1.611 5.212 2.352 1.00 97.56 98 LEU A N 1
ATOM 809 C CA . LEU A 1 98 ? -0.885 3.941 2.380 1.00 97.56 98 LEU A CA 1
ATOM 810 C C . LEU A 1 98 ? -1.238 3.060 1.181 1.00 97.56 98 LEU A C 1
ATOM 812 O O . LEU A 1 98 ? -0.337 2.497 0.562 1.00 97.56 98 LEU A O 1
ATOM 816 N N . ALA A 1 99 ? -2.513 3.010 0.789 1.00 97.12 99 ALA A N 1
ATOM 817 C CA . ALA A 1 99 ? -2.941 2.318 -0.424 1.00 97.12 99 ALA A CA 1
ATOM 818 C C . ALA A 1 99 ? -2.295 2.912 -1.686 1.00 97.12 99 ALA A C 1
ATOM 820 O O . ALA A 1 99 ? -1.846 2.166 -2.556 1.00 97.12 99 ALA A O 1
ATOM 821 N N . TYR A 1 100 ? -2.167 4.240 -1.777 1.00 96.75 100 TYR A N 1
ATOM 822 C CA . TYR A 1 100 ? -1.453 4.873 -2.890 1.00 96.75 100 TYR A CA 1
ATOM 823 C C . TYR A 1 100 ? 0.047 4.570 -2.883 1.00 96.75 100 TYR A C 1
ATOM 825 O O . TYR A 1 100 ? 0.616 4.309 -3.943 1.00 96.75 100 TYR A O 1
ATOM 833 N N . ILE A 1 101 ? 0.694 4.552 -1.715 1.00 97.00 101 ILE A N 1
ATOM 834 C CA . ILE A 1 101 ? 2.107 4.166 -1.601 1.00 97.00 101 ILE A CA 1
ATOM 835 C C . ILE A 1 101 ? 2.294 2.717 -2.064 1.00 97.00 101 ILE A C 1
ATOM 837 O O . ILE A 1 101 ? 3.121 2.465 -2.944 1.00 97.00 101 ILE A O 1
ATOM 841 N N . ALA A 1 102 ? 1.478 1.789 -1.558 1.00 96.62 102 ALA A N 1
ATOM 842 C CA . ALA A 1 102 ? 1.477 0.398 -2.001 1.00 96.62 102 ALA A CA 1
ATOM 843 C C . ALA A 1 102 ? 1.264 0.310 -3.518 1.00 96.62 102 ALA A C 1
ATOM 845 O O . ALA A 1 102 ? 2.060 -0.314 -4.213 1.00 96.62 102 ALA A O 1
ATOM 846 N N . HIS A 1 103 ? 0.281 1.032 -4.063 1.00 96.00 103 HIS A N 1
ATOM 847 C CA . HIS A 1 103 ? 0.037 1.106 -5.502 1.00 96.00 103 HIS A CA 1
ATOM 848 C C . HIS A 1 103 ? 1.274 1.558 -6.300 1.00 96.00 103 HIS A C 1
ATOM 850 O O . HIS A 1 103 ? 1.579 0.967 -7.339 1.00 96.00 103 HIS A O 1
ATOM 856 N N . THR A 1 104 ? 2.019 2.568 -5.833 1.00 94.94 104 THR A N 1
ATOM 857 C CA . THR A 1 104 ? 3.258 2.996 -6.510 1.00 94.94 104 THR A CA 1
ATOM 858 C C . THR A 1 104 ? 4.343 1.920 -6.500 1.00 94.94 104 THR A C 1
ATOM 860 O O . THR A 1 104 ? 5.033 1.757 -7.505 1.00 94.94 104 THR A O 1
ATOM 863 N N . LEU A 1 105 ? 4.448 1.125 -5.432 1.00 94.44 105 LEU A N 1
ATOM 864 C CA . LEU A 1 105 ? 5.370 -0.012 -5.383 1.00 94.44 105 LEU A CA 1
ATOM 865 C C . LEU A 1 105 ? 4.903 -1.160 -6.282 1.00 94.44 105 LEU A C 1
ATOM 867 O O . LEU A 1 105 ? 5.714 -1.718 -7.009 1.00 94.44 105 LEU A O 1
ATOM 871 N N . LEU A 1 106 ? 3.599 -1.448 -6.360 1.00 93.38 106 LEU A N 1
ATOM 872 C CA . LEU A 1 106 ? 3.053 -2.395 -7.346 1.00 93.38 106 LEU A CA 1
ATOM 873 C C . LEU A 1 106 ? 3.265 -1.914 -8.790 1.00 93.38 106 LEU A C 1
ATOM 875 O O . LEU A 1 106 ? 3.250 -2.711 -9.734 1.00 93.38 106 LEU A O 1
ATOM 879 N N . LYS A 1 107 ? 3.403 -0.596 -9.006 1.00 91.56 107 LYS A N 1
ATOM 880 C CA . LYS A 1 107 ? 3.774 -0.051 -10.315 1.00 91.56 107 LYS A CA 1
ATOM 881 C C . LYS A 1 107 ? 5.163 -0.528 -10.726 1.00 91.56 107 LYS A C 1
ATOM 883 O O . LYS A 1 107 ? 5.312 -1.061 -11.823 1.00 91.56 107 LYS A O 1
ATOM 888 N N . LEU A 1 108 ? 6.120 -0.382 -9.816 1.00 89.38 108 LEU A N 1
ATOM 889 C CA . LEU A 1 108 ? 7.507 -0.794 -9.995 1.00 89.38 108 LEU A CA 1
ATOM 890 C C . LEU A 1 108 ? 7.648 -2.328 -10.027 1.00 89.38 108 LEU A C 1
ATOM 892 O O . LEU A 1 108 ? 8.278 -2.875 -10.925 1.00 89.38 108 LEU A O 1
ATOM 896 N N . GLY A 1 109 ? 6.944 -3.030 -9.137 1.00 84.25 109 GLY A N 1
ATOM 897 C CA . GLY A 1 109 ? 6.994 -4.486 -9.000 1.00 84.25 109 GLY A CA 1
ATOM 898 C C . GLY A 1 109 ? 6.511 -5.285 -10.209 1.00 84.25 109 GLY A C 1
ATOM 899 O O . GLY A 1 109 ? 6.846 -6.454 -10.333 1.00 84.25 109 GLY A O 1
ATOM 900 N N . SER A 1 110 ? 5.780 -4.668 -11.148 1.00 84.25 110 SER A N 1
ATOM 901 C CA . SER A 1 110 ? 5.428 -5.348 -12.405 1.00 84.25 110 SER A CA 1
ATOM 902 C C . SER A 1 110 ? 6.585 -5.479 -13.399 1.00 84.25 110 SER A C 1
ATOM 904 O O . SER A 1 110 ? 6.385 -6.046 -14.467 1.00 84.25 110 SER A O 1
ATOM 906 N N . PHE A 1 111 ? 7.727 -4.864 -13.099 1.00 83.19 111 PHE A N 1
ATOM 907 C CA . PHE A 1 111 ? 8.942 -4.898 -13.914 1.00 83.19 111 PHE A CA 1
ATOM 908 C C . PHE A 1 111 ? 10.164 -5.339 -13.099 1.00 83.19 111 PHE A C 1
ATOM 910 O O . PHE A 1 111 ? 11.155 -5.767 -13.672 1.00 83.19 111 PHE A O 1
ATOM 917 N N . ASP A 1 112 ? 10.080 -5.250 -11.770 1.00 83.44 112 ASP A N 1
ATOM 918 C CA . ASP A 1 112 ? 11.156 -5.587 -10.849 1.00 83.44 112 ASP A CA 1
ATOM 919 C C . ASP A 1 112 ? 10.651 -6.512 -9.720 1.00 83.44 112 ASP A C 1
ATOM 921 O O . ASP A 1 112 ? 10.005 -6.045 -8.772 1.00 83.44 112 ASP A O 1
ATOM 925 N N . PRO A 1 113 ? 10.968 -7.818 -9.777 1.00 84.31 113 PRO A N 1
ATOM 926 C CA . PRO A 1 113 ? 10.571 -8.784 -8.754 1.00 84.31 113 PRO A CA 1
ATOM 927 C C . PRO A 1 113 ? 11.074 -8.437 -7.348 1.00 84.31 113 PRO A C 1
ATOM 929 O O . PRO A 1 113 ? 10.413 -8.771 -6.362 1.00 84.31 113 PRO A O 1
ATOM 932 N N . ILE A 1 114 ? 12.203 -7.723 -7.236 1.00 87.50 114 ILE A N 1
ATOM 933 C CA . ILE A 1 114 ? 12.783 -7.334 -5.943 1.00 87.50 114 ILE A CA 1
ATOM 934 C C . ILE A 1 114 ? 11.792 -6.466 -5.167 1.00 87.50 114 ILE A C 1
ATOM 936 O O . ILE A 1 114 ? 11.628 -6.656 -3.964 1.00 87.50 114 ILE A O 1
ATOM 940 N N . THR A 1 115 ? 11.071 -5.569 -5.849 1.00 89.75 115 THR A N 1
ATOM 941 C CA . THR A 1 115 ? 10.070 -4.700 -5.215 1.00 89.75 115 THR A CA 1
ATOM 942 C C . THR A 1 115 ? 8.930 -5.483 -4.560 1.00 89.75 115 THR A C 1
ATOM 944 O O . THR A 1 115 ? 8.477 -5.102 -3.483 1.00 89.75 115 THR A O 1
ATOM 947 N N . ILE A 1 116 ? 8.466 -6.580 -5.167 1.00 89.81 116 ILE A N 1
ATOM 948 C CA . ILE A 1 116 ? 7.419 -7.437 -4.575 1.00 89.81 116 ILE A CA 1
ATOM 949 C C . ILE A 1 116 ? 7.975 -8.267 -3.407 1.00 89.81 116 ILE A C 1
ATOM 951 O O . ILE A 1 116 ? 7.261 -8.574 -2.451 1.00 89.81 116 ILE A O 1
ATOM 955 N N . GLY A 1 117 ? 9.272 -8.573 -3.448 1.00 90.62 117 GLY A N 1
ATOM 956 C CA . GLY A 1 117 ? 10.005 -9.207 -2.356 1.00 90.62 117 GLY A CA 1
ATOM 957 C C . GLY A 1 117 ? 10.232 -8.313 -1.132 1.00 90.62 117 GLY A C 1
ATOM 958 O O . GLY A 1 117 ? 10.679 -8.814 -0.101 1.00 90.62 117 GLY A O 1
ATOM 959 N N . CYS A 1 118 ? 9.940 -7.011 -1.203 1.00 94.44 118 CYS A N 1
ATOM 960 C CA . CYS A 1 118 ? 10.198 -6.115 -0.086 1.00 94.44 118 CYS A CA 1
ATOM 961 C C . CYS A 1 118 ? 9.241 -6.334 1.095 1.00 94.44 118 CYS A C 1
ATOM 963 O O . CYS A 1 118 ? 8.068 -6.690 0.957 1.00 94.44 118 CYS A O 1
ATOM 965 N N . ARG A 1 119 ? 9.755 -6.111 2.304 1.00 95.88 119 ARG A N 1
ATOM 966 C CA . ARG A 1 119 ? 9.042 -6.452 3.538 1.00 95.88 119 ARG A CA 1
ATOM 967 C C . ARG A 1 119 ? 7.823 -5.566 3.761 1.00 95.88 119 ARG A C 1
ATOM 969 O O . ARG A 1 119 ? 6.796 -6.051 4.228 1.00 95.88 119 ARG A O 1
ATOM 976 N N . GLY A 1 120 ? 7.924 -4.281 3.443 1.00 96.06 120 GLY A N 1
ATOM 977 C CA . GLY A 1 120 ? 6.846 -3.320 3.620 1.00 96.06 120 GLY A CA 1
ATOM 978 C C . GLY A 1 120 ? 5.634 -3.635 2.761 1.00 96.06 120 GLY A C 1
ATOM 979 O O . GLY A 1 120 ? 4.519 -3.624 3.279 1.00 96.06 120 GLY A O 1
ATOM 980 N N . ILE A 1 121 ? 5.828 -3.987 1.486 1.00 94.88 121 ILE A N 1
ATOM 981 C CA . ILE A 1 121 ? 4.702 -4.372 0.624 1.00 94.88 121 ILE A CA 1
ATOM 982 C C . ILE A 1 121 ? 4.059 -5.685 1.092 1.00 94.88 121 ILE A C 1
ATOM 984 O O . ILE A 1 121 ? 2.835 -5.769 1.178 1.00 94.88 121 ILE A O 1
ATOM 988 N N . GLN A 1 122 ? 4.858 -6.677 1.494 1.00 95.88 122 GLN A N 1
ATOM 989 C CA . GLN A 1 122 ? 4.336 -7.929 2.050 1.00 95.88 122 GLN A CA 1
ATOM 990 C C . GLN A 1 122 ? 3.531 -7.682 3.327 1.00 95.88 122 GLN A C 1
ATOM 992 O O . GLN A 1 122 ? 2.420 -8.188 3.470 1.00 95.88 122 GLN A O 1
ATOM 997 N N . TYR A 1 123 ? 4.048 -6.858 4.238 1.00 97.31 123 TYR A N 1
ATOM 998 C CA . TYR A 1 123 ? 3.361 -6.527 5.484 1.00 97.31 123 TYR A CA 1
ATOM 999 C C . TYR A 1 123 ? 2.114 -5.684 5.251 1.00 97.31 123 TYR A C 1
ATOM 1001 O O . TYR A 1 123 ? 1.128 -5.872 5.961 1.00 97.31 123 TYR A O 1
ATOM 1009 N N . TYR A 1 124 ? 2.111 -4.816 4.241 1.00 97.00 124 TYR A N 1
ATOM 1010 C CA . TYR A 1 124 ? 0.906 -4.100 3.850 1.00 97.00 124 TYR A CA 1
ATOM 1011 C C . TYR A 1 124 ? -0.222 -5.085 3.515 1.00 97.00 124 TYR A C 1
ATOM 1013 O O . TYR A 1 124 ? -1.310 -4.978 4.074 1.00 97.00 124 TYR A O 1
ATOM 1021 N N . PHE A 1 125 ? 0.046 -6.091 2.679 1.00 95.69 125 PHE A N 1
ATOM 1022 C CA . PHE A 1 125 ? -0.965 -7.079 2.286 1.00 95.69 125 PHE A CA 1
ATOM 1023 C C . PHE A 1 125 ? -1.329 -8.073 3.384 1.00 95.69 125 PHE A C 1
ATOM 1025 O O . PHE A 1 125 ? -2.497 -8.412 3.535 1.00 95.69 125 PHE A O 1
ATOM 1032 N N . GLN A 1 126 ? -0.347 -8.548 4.145 1.00 95.81 126 GLN A N 1
ATOM 1033 C CA . GLN A 1 126 ? -0.563 -9.585 5.156 1.00 95.81 126 GLN A CA 1
ATOM 1034 C C . GLN A 1 126 ? -1.111 -9.030 6.468 1.00 95.81 126 GLN A C 1
ATOM 1036 O O . GLN A 1 126 ? -1.803 -9.737 7.195 1.00 95.81 126 GLN A O 1
ATOM 1041 N N . LYS A 1 127 ? -0.753 -7.789 6.807 1.00 94.62 127 LYS A N 1
ATOM 1042 C CA . LYS A 1 127 ? -1.056 -7.195 8.108 1.00 94.62 127 LYS A CA 1
ATOM 1043 C C . LYS A 1 127 ? -2.001 -6.019 7.966 1.00 94.62 127 LYS A C 1
ATOM 1045 O O . LYS A 1 127 ? -3.065 -6.062 8.552 1.00 94.62 127 LYS A O 1
ATOM 1050 N N . LEU A 1 128 ? -1.669 -4.984 7.200 1.00 94.50 128 LEU A N 1
ATOM 1051 C CA . LEU A 1 128 ? -2.467 -3.751 7.214 1.00 94.50 128 LEU A CA 1
ATOM 1052 C C . LEU A 1 128 ? -3.809 -3.873 6.472 1.00 94.50 128 LEU A C 1
ATOM 1054 O O . LEU A 1 128 ? -4.837 -3.407 6.963 1.00 94.50 128 LEU A O 1
ATOM 1058 N N . LEU A 1 129 ? -3.807 -4.496 5.295 1.00 93.94 129 LEU A N 1
ATOM 1059 C CA . LEU A 1 129 ? -4.983 -4.604 4.434 1.00 93.94 129 LEU A CA 1
ATOM 1060 C C . LEU A 1 129 ? -6.144 -5.378 5.096 1.00 93.94 129 LEU A C 1
ATOM 1062 O O . LEU A 1 129 ? -7.268 -4.888 5.001 1.00 93.94 129 LEU A O 1
ATOM 1066 N N . PRO A 1 130 ? -5.917 -6.490 5.828 1.00 91.75 130 PRO A N 1
ATOM 1067 C CA . PRO A 1 130 ? -6.975 -7.186 6.567 1.00 91.75 130 PRO A CA 1
ATOM 1068 C C . PRO A 1 130 ? -7.565 -6.403 7.748 1.00 91.75 130 PRO A C 1
ATOM 1070 O O . PRO A 1 130 ? -8.728 -6.608 8.077 1.00 91.75 130 PRO A O 1
ATOM 1073 N N . TYR A 1 131 ? -6.794 -5.514 8.389 1.00 89.06 131 TYR A N 1
ATOM 1074 C CA . TYR A 1 131 ? -7.285 -4.699 9.516 1.00 89.06 131 TYR A CA 1
ATOM 1075 C C . TYR A 1 131 ? -7.983 -3.405 9.075 1.00 89.06 131 TYR A C 1
ATOM 1077 O O . TYR A 1 131 ? -8.542 -2.694 9.906 1.00 89.06 131 TYR A O 1
ATOM 1085 N N . THR A 1 132 ? -7.953 -3.073 7.783 1.00 91.44 132 THR A N 1
ATOM 1086 C CA . THR A 1 132 ? -8.587 -1.857 7.261 1.00 91.44 132 THR A CA 1
ATOM 1087 C C . THR A 1 132 ? -10.087 -2.091 7.053 1.00 91.44 132 THR A C 1
ATOM 1089 O O . THR A 1 132 ? -10.484 -3.055 6.398 1.00 91.44 132 THR A O 1
ATOM 1092 N N . ASN A 1 133 ? -10.940 -1.197 7.564 1.00 90.00 133 ASN A N 1
ATOM 1093 C CA . ASN A 1 133 ? -12.389 -1.295 7.374 1.00 90.00 133 ASN A CA 1
ATOM 1094 C C . ASN A 1 133 ? -12.818 -0.784 5.988 1.00 90.00 133 ASN A C 1
ATOM 1096 O O . ASN A 1 133 ? -13.282 0.342 5.832 1.00 90.00 133 ASN A O 1
ATOM 1100 N N . TRP A 1 134 ? -12.710 -1.640 4.974 1.00 91.31 134 TRP A N 1
ATOM 1101 C CA . TRP A 1 134 ? -13.072 -1.324 3.585 1.00 91.31 134 TRP A CA 1
ATOM 1102 C C . TRP A 1 134 ? -14.564 -1.060 3.334 1.00 91.31 134 TRP A C 1
ATOM 1104 O O . TRP A 1 134 ? -14.942 -0.717 2.212 1.00 91.31 134 TRP A O 1
ATOM 1114 N N . SER A 1 135 ? -15.411 -1.202 4.356 1.00 90.25 135 SER A N 1
ATOM 1115 C CA . SER A 1 135 ? -16.825 -0.824 4.277 1.00 90.25 135 SER A CA 1
ATOM 1116 C C . SER A 1 135 ? -17.012 0.696 4.202 1.00 90.25 135 SER A C 1
ATOM 1118 O O . SER A 1 135 ? -18.045 1.148 3.707 1.00 90.25 135 SER A O 1
ATOM 1120 N N . ASP A 1 136 ? -16.019 1.474 4.657 1.00 93.00 136 ASP A N 1
ATOM 1121 C CA . ASP A 1 136 ? -16.007 2.935 4.550 1.00 93.00 136 ASP A CA 1
ATOM 1122 C C . ASP A 1 136 ? -16.009 3.380 3.077 1.00 93.00 136 ASP A C 1
ATOM 1124 O O . ASP A 1 136 ? -15.136 3.018 2.279 1.00 93.00 136 ASP A O 1
ATOM 1128 N N . GLU A 1 137 ? -16.997 4.199 2.710 1.00 94.00 137 GLU A N 1
ATOM 1129 C CA . GLU A 1 137 ? -17.176 4.700 1.348 1.00 94.00 137 GLU A CA 1
ATOM 1130 C C . GLU A 1 137 ? -15.979 5.519 0.861 1.00 94.00 137 GLU A C 1
ATOM 1132 O O . GLU A 1 137 ? -15.638 5.457 -0.324 1.00 94.00 137 GLU A O 1
ATOM 1137 N N . GLN A 1 138 ? -15.291 6.217 1.769 1.00 95.06 138 GLN A N 1
ATOM 1138 C CA . GLN A 1 138 ? -14.109 7.019 1.450 1.00 95.06 138 GLN A CA 1
ATOM 1139 C C . GLN A 1 138 ? -12.938 6.152 0.966 1.00 95.06 138 GLN A C 1
ATOM 1141 O O . GLN A 1 138 ? -12.109 6.606 0.175 1.00 95.06 138 GLN A O 1
ATOM 1146 N N . LEU A 1 139 ? -12.876 4.892 1.408 1.00 95.12 139 LEU A N 1
ATOM 1147 C CA . LEU A 1 139 ? -11.803 3.957 1.071 1.00 95.12 139 LEU A CA 1
ATOM 1148 C C . LEU A 1 139 ? -12.058 3.200 -0.238 1.00 95.12 139 LEU A C 1
ATOM 1150 O O . LEU A 1 139 ? -11.106 2.713 -0.860 1.00 95.12 139 LEU A O 1
ATOM 1154 N N . ARG A 1 140 ? -13.315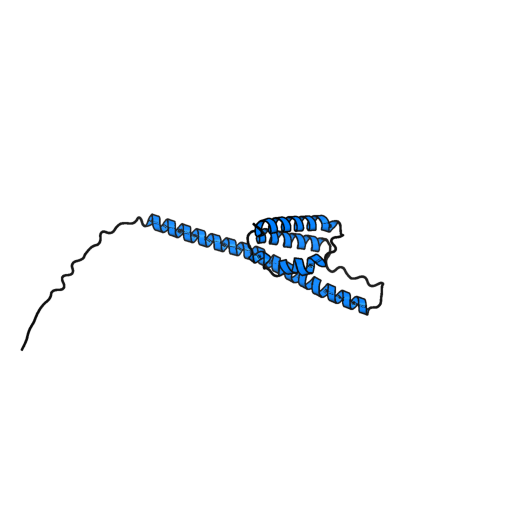 3.127 -0.701 1.00 95.38 140 ARG A N 1
ATOM 1155 C CA . ARG A 1 140 ? -13.698 2.367 -1.905 1.00 95.38 140 ARG A CA 1
ATOM 1156 C C . ARG A 1 140 ? -12.903 2.758 -3.157 1.00 95.38 140 ARG A C 1
ATOM 1158 O O . ARG A 1 140 ? -12.482 1.844 -3.874 1.00 95.38 140 ARG A O 1
ATOM 1165 N N . PRO A 1 141 ? -12.649 4.048 -3.464 1.00 95.56 141 PRO A N 1
ATOM 1166 C CA . PRO A 1 141 ? -11.857 4.412 -4.638 1.00 95.56 141 PRO A CA 1
ATOM 1167 C C . PRO A 1 141 ? -10.415 3.896 -4.552 1.00 95.56 141 PRO A C 1
ATOM 1169 O O . PRO A 1 141 ? -9.896 3.349 -5.527 1.00 95.56 141 PRO A O 1
ATOM 1172 N N . ALA A 1 142 ? -9.788 4.011 -3.377 1.00 95.50 142 ALA A N 1
ATOM 1173 C CA . ALA A 1 142 ? -8.415 3.568 -3.150 1.00 95.50 142 ALA A CA 1
ATOM 1174 C C . ALA A 1 142 ? -8.288 2.041 -3.261 1.00 95.50 142 ALA A C 1
ATOM 1176 O O . ALA A 1 142 ? -7.382 1.550 -3.940 1.00 95.50 142 ALA A O 1
ATOM 1177 N N . LEU A 1 143 ? -9.235 1.295 -2.679 1.00 95.81 143 LEU A N 1
ATOM 1178 C CA . LEU A 1 143 ? -9.283 -0.164 -2.786 1.00 95.81 143 LEU A CA 1
ATOM 1179 C C . LEU A 1 143 ? -9.428 -0.617 -4.239 1.00 95.81 143 LEU A C 1
ATOM 1181 O O . LEU A 1 143 ? -8.651 -1.442 -4.712 1.00 95.81 143 LEU A O 1
ATOM 1185 N N . ASN A 1 144 ? -10.389 -0.048 -4.970 1.00 95.88 144 ASN A N 1
ATOM 1186 C CA . ASN A 1 144 ? -10.605 -0.386 -6.376 1.00 95.88 144 ASN A CA 1
ATOM 1187 C C . ASN A 1 144 ? -9.354 -0.128 -7.222 1.00 95.88 144 ASN A C 1
ATOM 1189 O O . ASN A 1 144 ? -8.999 -0.939 -8.079 1.00 95.88 144 ASN A O 1
ATOM 1193 N N . HIS A 1 145 ? -8.668 0.990 -6.979 1.00 95.44 145 HIS A N 1
ATOM 1194 C CA . HIS A 1 145 ? -7.439 1.321 -7.693 1.00 95.44 145 HIS A CA 1
ATOM 1195 C C . HIS A 1 145 ? -6.318 0.315 -7.402 1.00 95.44 145 HIS A C 1
ATOM 1197 O O . HIS A 1 145 ? -5.626 -0.133 -8.321 1.00 95.44 145 HIS A O 1
ATOM 1203 N N . LEU A 1 146 ? -6.177 -0.080 -6.135 1.00 95.50 146 LEU A N 1
ATOM 1204 C CA . LEU A 1 146 ? -5.209 -1.076 -5.696 1.00 95.50 146 LEU A CA 1
ATOM 1205 C C . LEU A 1 146 ? -5.496 -2.454 -6.316 1.00 95.50 146 LEU A C 1
ATOM 1207 O O . LEU A 1 146 ? -4.607 -3.032 -6.938 1.00 95.50 146 LEU A O 1
ATOM 1211 N N . LEU A 1 147 ? -6.737 -2.945 -6.233 1.00 95.31 147 LEU A N 1
ATOM 1212 C CA . LEU A 1 147 ? -7.139 -4.250 -6.776 1.00 95.31 147 LEU A CA 1
ATOM 1213 C C . LEU A 1 147 ? -6.934 -4.333 -8.294 1.00 95.31 147 LEU A C 1
ATOM 1215 O O . LEU A 1 147 ? -6.311 -5.273 -8.782 1.00 95.31 147 LEU A O 1
ATOM 1219 N N . ARG A 1 148 ? -7.341 -3.301 -9.047 1.00 95.69 148 ARG A N 1
ATOM 1220 C CA . ARG A 1 148 ? -7.088 -3.221 -10.502 1.00 95.69 148 ARG A CA 1
ATOM 1221 C C . ARG A 1 148 ? -5.602 -3.218 -10.847 1.00 95.69 148 ARG A C 1
ATOM 1223 O O . ARG A 1 148 ? -5.213 -3.543 -11.969 1.00 95.69 148 ARG A O 1
ATOM 1230 N N . ARG A 1 149 ? -4.744 -2.750 -9.942 1.00 94.00 149 ARG A N 1
ATOM 1231 C CA . ARG A 1 149 ? -3.296 -2.769 -10.159 1.00 94.00 149 ARG A CA 1
ATOM 1232 C C . ARG A 1 149 ? -2.705 -4.142 -9.883 1.00 94.00 149 ARG A C 1
ATOM 1234 O O . ARG A 1 149 ? -1.848 -4.5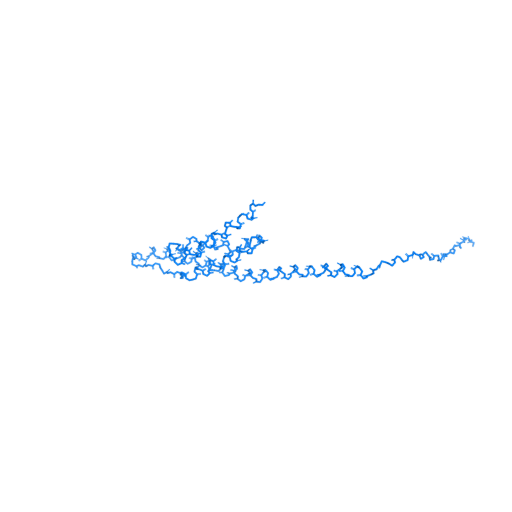63 -10.654 1.00 94.00 149 ARG A O 1
ATOM 1241 N N . ILE A 1 150 ? -3.164 -4.805 -8.828 1.00 93.44 150 ILE A N 1
ATOM 1242 C CA . ILE A 1 150 ? -2.781 -6.177 -8.488 1.00 93.44 150 ILE A CA 1
ATOM 1243 C C . ILE A 1 150 ? -3.131 -7.117 -9.642 1.00 93.44 150 ILE A C 1
ATOM 1245 O O . ILE A 1 150 ? -2.258 -7.832 -10.119 1.00 93.44 150 ILE A O 1
ATOM 1249 N N . ASP A 1 151 ? -4.353 -7.022 -10.165 1.00 93.38 151 ASP A N 1
ATOM 1250 C CA . ASP A 1 151 ? -4.808 -7.805 -11.319 1.00 93.38 151 ASP A CA 1
ATOM 1251 C C . ASP A 1 151 ? -3.876 -7.637 -12.534 1.00 93.38 151 ASP A C 1
ATOM 1253 O O . ASP A 1 151 ? -3.284 -8.593 -13.035 1.00 93.38 151 ASP A O 1
ATOM 1257 N N . ARG A 1 152 ? -3.604 -6.385 -12.927 1.00 90.75 152 ARG A N 1
ATOM 1258 C CA . ARG A 1 152 ? -2.652 -6.079 -14.010 1.00 90.75 152 ARG A CA 1
ATOM 1259 C C . ARG A 1 152 ? -1.236 -6.588 -13.749 1.00 90.75 152 ARG A C 1
ATOM 1261 O O . ARG A 1 152 ? -0.506 -6.837 -14.706 1.00 90.75 152 ARG A O 1
ATOM 1268 N N . MET A 1 153 ? -0.809 -6.664 -12.492 1.00 89.31 153 MET A N 1
ATOM 1269 C CA . MET A 1 153 ? 0.507 -7.188 -12.142 1.00 89.31 153 MET A CA 1
ATOM 1270 C C . MET A 1 153 ? 0.540 -8.712 -12.276 1.00 89.31 153 MET A C 1
ATOM 1272 O O . MET A 1 153 ? 1.464 -9.221 -12.900 1.00 89.31 153 MET A O 1
ATOM 1276 N N . PHE A 1 154 ? -0.480 -9.422 -11.788 1.00 86.62 154 PHE A N 1
ATOM 1277 C CA . PHE A 1 154 ? -0.588 -10.871 -11.966 1.00 86.62 154 PHE A CA 1
ATOM 1278 C C . PHE A 1 154 ? -0.617 -11.257 -13.443 1.00 86.62 154 PHE A C 1
ATOM 1280 O O . PHE A 1 154 ? 0.148 -12.121 -13.853 1.00 86.62 154 PHE A O 1
ATOM 1287 N N . ILE A 1 155 ? -1.380 -10.537 -14.272 1.00 88.50 155 ILE A N 1
ATOM 1288 C CA . ILE A 1 155 ? -1.404 -10.760 -15.729 1.00 88.50 155 ILE A CA 1
ATOM 1289 C C . ILE A 1 155 ? -0.006 -10.638 -16.359 1.00 88.50 155 ILE A C 1
ATOM 1291 O O . ILE A 1 155 ? 0.267 -11.280 -17.369 1.00 88.50 155 ILE A O 1
ATOM 1295 N N . LYS A 1 156 ? 0.878 -9.803 -15.803 1.00 84.94 156 LYS A N 1
ATOM 1296 C CA . LYS A 1 156 ? 2.251 -9.642 -16.302 1.00 84.94 156 LYS A CA 1
ATOM 1297 C C . LYS A 1 156 ? 3.219 -10.703 -15.788 1.00 84.94 156 LYS A C 1
ATOM 1299 O O . LYS A 1 156 ? 4.165 -11.000 -16.496 1.00 84.94 156 LYS A O 1
ATOM 1304 N N . ILE A 1 157 ? 3.011 -11.214 -14.575 1.00 79.50 157 ILE A N 1
ATOM 1305 C CA . ILE A 1 157 ? 3.885 -12.219 -13.948 1.00 79.50 157 ILE A CA 1
ATOM 1306 C C . ILE A 1 157 ? 3.519 -13.639 -14.408 1.00 79.50 157 ILE A C 1
ATOM 1308 O O . ILE A 1 157 ? 4.385 -14.500 -14.479 1.00 79.50 157 ILE A O 1
ATOM 1312 N N . CYS A 1 158 ? 2.241 -13.893 -14.705 1.00 76.06 158 CYS A N 1
ATOM 1313 C CA . CYS A 1 158 ? 1.741 -15.201 -15.141 1.00 76.06 158 CYS A CA 1
ATOM 1314 C C . CYS A 1 158 ? 1.878 -15.458 -16.653 1.00 76.06 158 CYS A C 1
ATOM 1316 O O . CYS A 1 158 ? 1.456 -16.517 -17.115 1.00 76.06 158 CYS A O 1
ATOM 1318 N N . LYS A 1 159 ? 2.397 -14.492 -17.416 1.00 57.06 159 LYS A N 1
ATOM 1319 C CA . LYS A 1 159 ? 2.765 -14.654 -18.827 1.00 57.06 159 LYS A CA 1
ATOM 1320 C C . LYS A 1 159 ? 4.240 -14.991 -18.931 1.00 57.06 159 LYS A C 1
ATOM 1322 O O . LYS A 1 159 ? 4.562 -15.818 -19.806 1.00 57.06 159 LYS A O 1
#

Foldseek 3Di:
DDDDDDDDPDPDDPPDPPPPDPPVVVVVVVVVVVVVVVVVVVVVVVVCVLQPVLLVVLLVVLVCQQVVVVVQVVVVVVVPDPVDDDDDPDDLVRVLVNLVSLLVLLVVCLPPVVSVVRNSNVSCVPGVVVPDPCVDPSCVVSVVSSVVSVVVSCVSVVD

Sequence (159 aa):
TPLDGIYKFSRTSYRLPSIAIDDDSTNRFIDDRTKSRTQDTDELKQASEFRWPRDTLLSIISTFIHFSTQRLNELIKLFHDSTIRMPELLDAKSHIRLAYIAHTLLKLGSFDPITIGCRGIQYYFQKLLPYTNWSDEQLRPALNHLLRRIDRMFIKICK